Protein AF-A0A822ARB7-F1 (afdb_monomer_lite)

Sequence (135 aa):
MFLCGYKWTMFMAQTTFLVFIAANIYPKAWLMYPASALCGISRAAFGTAQSAYVAALGNSNESDDDTKYAVNKYFAIFFSALQSSQIWGNLISYIILQNDPNNSIPKNVTLCGANYLDSEQGPSARITKQISYKT

Secondary structure (DSSP, 8-state):
--TT-HHHHHHHHHHHHHHHHHHHHS--HHHHHHHHHHHHHHHHHHHHHHHHHHHHHHHHHS-TTTHHHHHHHHHHHHHHHHHHHHHHHHHHHHHHHTT-TT----S-----GGGGGG-TTSHHHHHHHHHHTT-

Radius of gyration: 22.89 Å; chains: 1; bounding box: 43×42×63 Å

Foldseek 3Di:
DPVPDLVVLLVVLVVLVVVLVVCVVPDDPVSNVVSVVSPVVSVVSNVVSVLVVLLVVLVVPDDPPCSVVSSVVSVVVVVVVVVVVVVVVVVVVCVVVVPDPPPPPPPPCVDDDPCQVVDCPDPVNVVVVVVVVVD

pLDDT: mean 72.4, std 12.05, range [44.75, 90.88]

Structure (mmCIF, N/CA/C/O backbone):
data_AF-A0A822ARB7-F1
#
_entry.id   AF-A0A822ARB7-F1
#
loop_
_atom_site.group_PDB
_atom_site.id
_atom_site.type_symbol
_atom_site.label_atom_id
_atom_site.label_alt_id
_atom_site.label_comp_id
_atom_site.label_asym_id
_atom_site.label_entity_id
_atom_site.label_seq_id
_atom_site.pdbx_PDB_ins_code
_atom_site.Cartn_x
_atom_site.Cartn_y
_atom_site.Cartn_z
_atom_site.occupancy
_atom_site.B_iso_or_equiv
_atom_site.auth_seq_id
_atom_site.auth_comp_id
_atom_site.auth_asym_id
_atom_site.auth_atom_id
_atom_site.pdbx_PDB_model_num
ATOM 1 N N . MET A 1 1 ? 2.104 -14.056 -15.528 1.00 44.88 1 MET A N 1
ATOM 2 C CA . MET A 1 1 ? 1.362 -14.047 -16.806 1.00 44.88 1 MET A CA 1
ATOM 3 C C . MET A 1 1 ? 0.104 -13.201 -16.623 1.00 44.88 1 MET A C 1
ATOM 5 O O . MET A 1 1 ? -0.883 -13.682 -16.088 1.00 44.88 1 MET A O 1
ATOM 9 N N . PHE A 1 2 ? 0.173 -11.911 -16.962 1.00 46.50 2 PHE A N 1
ATOM 10 C CA . PHE A 1 2 ? -0.952 -10.969 -16.899 1.00 46.50 2 PHE A CA 1
ATOM 11 C C . PHE A 1 2 ? -1.727 -11.032 -18.225 1.00 46.50 2 PHE A C 1
ATOM 13 O O . PHE A 1 2 ? -1.529 -10.203 -19.107 1.00 46.50 2 PHE A O 1
ATOM 20 N N . LEU A 1 3 ? -2.553 -12.066 -18.403 1.00 52.56 3 LEU A N 1
ATOM 21 C CA . LEU A 1 3 ? -3.184 -12.419 -19.687 1.00 52.56 3 LEU A CA 1
ATOM 22 C C . LEU A 1 3 ? -4.152 -11.367 -20.276 1.00 52.56 3 LEU A C 1
ATOM 24 O O . LEU A 1 3 ? -4.528 -11.500 -21.433 1.00 52.56 3 LEU A O 1
ATOM 28 N N . CYS A 1 4 ? -4.544 -10.323 -19.535 1.00 54.44 4 CYS A N 1
ATOM 29 C CA . CYS A 1 4 ? -5.551 -9.341 -19.980 1.00 54.44 4 CYS A CA 1
ATOM 30 C C . CYS A 1 4 ? -5.009 -7.908 -20.189 1.00 54.44 4 CYS A C 1
ATOM 32 O O . CYS A 1 4 ? -5.767 -6.969 -20.417 1.00 54.44 4 CYS A O 1
ATOM 34 N N . GLY A 1 5 ? -3.689 -7.710 -20.125 1.00 67.62 5 GLY A N 1
ATOM 35 C CA . GLY A 1 5 ? -3.074 -6.384 -20.224 1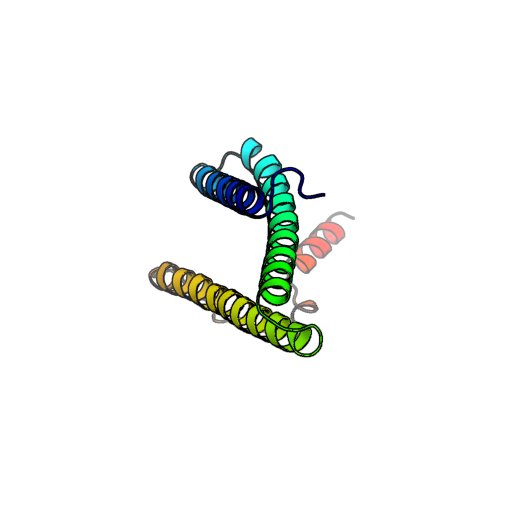.00 67.62 5 GLY A CA 1
ATOM 36 C C . GLY A 1 5 ? -2.973 -5.663 -18.874 1.00 67.62 5 GLY A C 1
ATOM 37 O O . GLY A 1 5 ? -3.788 -5.839 -17.960 1.00 67.62 5 GLY A O 1
ATOM 38 N N . TYR A 1 6 ? -1.927 -4.845 -18.736 1.00 67.19 6 TYR A N 1
ATOM 39 C CA . TYR A 1 6 ? -1.570 -4.176 -17.479 1.00 67.19 6 TYR A CA 1
ATOM 40 C C . TYR A 1 6 ? -2.679 -3.229 -16.980 1.00 67.19 6 TYR A C 1
ATOM 42 O O . TYR A 1 6 ? -2.930 -3.151 -15.778 1.00 67.19 6 TYR A O 1
ATOM 50 N N . LYS A 1 7 ? -3.410 -2.582 -17.904 1.00 69.94 7 LYS A N 1
ATOM 51 C CA . LYS A 1 7 ? -4.522 -1.662 -17.597 1.00 69.94 7 LYS A CA 1
ATOM 52 C C . LYS A 1 7 ? -5.692 -2.375 -16.917 1.00 69.94 7 LYS A C 1
ATOM 54 O O . LYS A 1 7 ? -6.200 -1.900 -15.907 1.00 69.94 7 LYS A O 1
ATOM 59 N N . TRP A 1 8 ? -6.092 -3.531 -17.445 1.00 72.00 8 TRP A N 1
ATOM 60 C CA . TRP A 1 8 ? -7.224 -4.303 -16.924 1.00 72.00 8 TRP A CA 1
ATOM 61 C C . TRP A 1 8 ? -6.908 -4.981 -15.594 1.00 72.00 8 TRP A C 1
ATOM 63 O O . TRP A 1 8 ? -7.763 -5.042 -14.714 1.00 72.00 8 TRP A O 1
ATOM 73 N N . THR A 1 9 ? -5.665 -5.429 -15.413 1.00 74.00 9 THR A N 1
ATOM 74 C CA . THR A 1 9 ? -5.225 -6.047 -14.154 1.00 74.00 9 THR A CA 1
ATOM 75 C C . THR A 1 9 ? -5.277 -5.050 -12.997 1.00 74.00 9 THR A C 1
ATOM 77 O O . THR A 1 9 ? -5.781 -5.385 -11.927 1.00 74.00 9 THR A O 1
ATOM 80 N N . MET A 1 10 ? -4.803 -3.815 -13.205 1.00 74.62 10 MET A N 1
ATOM 81 C CA . MET A 1 10 ? -4.879 -2.778 -12.172 1.00 74.62 10 MET A CA 1
ATOM 82 C C . MET A 1 10 ? -6.317 -2.436 -11.799 1.00 74.62 10 MET A C 1
ATOM 84 O O . MET A 1 10 ? -6.620 -2.288 -10.617 1.00 74.62 10 MET A O 1
ATOM 88 N N . PHE A 1 11 ? -7.205 -2.366 -12.792 1.00 80.75 11 PHE A N 1
ATOM 89 C CA . PHE A 1 11 ? -8.613 -2.078 -12.552 1.00 80.75 11 PHE A CA 1
ATOM 90 C C . PHE A 1 11 ? -9.271 -3.181 -11.713 1.00 80.75 11 PHE A C 1
ATOM 92 O O . PHE A 1 11 ? -9.847 -2.892 -10.671 1.00 80.75 11 PHE A O 1
ATOM 99 N N . MET A 1 12 ? -9.089 -4.451 -12.092 1.00 79.19 12 MET A N 1
ATOM 100 C CA . MET A 1 12 ? -9.645 -5.599 -11.362 1.00 79.19 12 MET A CA 1
ATOM 101 C C . MET A 1 12 ? -9.096 -5.728 -9.934 1.00 79.19 12 MET A C 1
ATOM 103 O O . MET A 1 12 ? -9.852 -6.023 -9.003 1.00 79.19 12 MET A O 1
ATOM 107 N N . ALA A 1 13 ? -7.797 -5.474 -9.739 1.00 80.62 13 ALA A N 1
ATOM 108 C CA . ALA A 1 13 ? -7.184 -5.473 -8.412 1.00 80.62 13 ALA A CA 1
ATOM 109 C C . ALA A 1 13 ? -7.793 -4.380 -7.518 1.00 80.62 13 ALA A C 1
ATOM 111 O O . ALA A 1 13 ? -8.156 -4.648 -6.372 1.00 80.62 13 ALA A O 1
ATOM 112 N N . GLN A 1 14 ? -7.985 -3.174 -8.061 1.00 81.94 14 GLN A N 1
ATOM 113 C CA . GLN A 1 14 ? -8.563 -2.060 -7.314 1.00 81.94 14 GLN A CA 1
ATOM 114 C C . GLN A 1 14 ? -10.060 -2.251 -7.038 1.00 81.94 14 GLN A C 1
ATOM 116 O O . GLN A 1 14 ? -10.528 -1.934 -5.946 1.00 81.94 14 GLN A O 1
ATOM 121 N N . THR A 1 15 ? -10.817 -2.832 -7.973 1.00 84.31 15 THR A N 1
ATOM 122 C CA . THR A 1 15 ? -12.227 -3.180 -7.749 1.00 84.31 15 THR A CA 1
ATOM 123 C C . THR A 1 15 ? -12.372 -4.220 -6.640 1.00 84.31 15 THR A C 1
ATOM 125 O O . THR A 1 15 ? -13.214 -4.056 -5.761 1.00 84.31 15 THR A O 1
ATOM 128 N N . THR 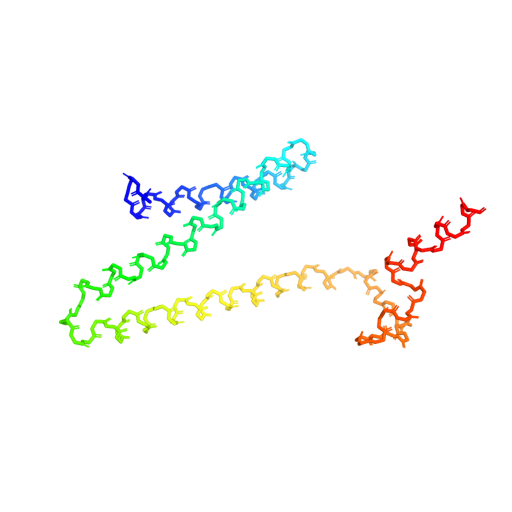A 1 16 ? -11.518 -5.247 -6.612 1.00 82.38 16 THR A N 1
ATOM 129 C CA . THR A 1 16 ? -11.530 -6.260 -5.540 1.00 82.38 16 THR A CA 1
ATOM 130 C C . THR A 1 16 ? -11.224 -5.633 -4.176 1.00 82.38 16 THR A C 1
ATOM 132 O O . THR A 1 16 ? -11.847 -5.983 -3.173 1.00 82.38 16 THR A O 1
ATOM 135 N N . PHE A 1 17 ? -10.329 -4.641 -4.140 1.00 81.38 17 PHE A N 1
ATOM 136 C CA . PHE A 1 17 ? -10.035 -3.877 -2.929 1.00 81.38 17 PHE A CA 1
ATOM 137 C C . PHE A 1 17 ? -11.231 -3.029 -2.454 1.00 81.38 17 PHE A C 1
ATOM 139 O O . PHE A 1 17 ? -11.530 -2.996 -1.262 1.00 81.38 17 PHE A O 1
ATOM 146 N N . LEU A 1 18 ? -11.977 -2.404 -3.370 1.00 83.62 18 LEU A N 1
ATOM 147 C CA . LEU A 1 18 ? -13.208 -1.674 -3.033 1.00 83.62 18 LEU A CA 1
ATOM 148 C C . LEU A 1 18 ? -14.308 -2.600 -2.500 1.00 83.62 18 LEU A C 1
ATOM 150 O O . LEU A 1 18 ? -14.978 -2.261 -1.525 1.00 83.62 18 LEU A O 1
ATOM 154 N N . VAL A 1 19 ? -14.462 -3.787 -3.092 1.00 83.00 19 VAL A N 1
ATOM 155 C CA . VAL A 1 19 ? -15.405 -4.811 -2.612 1.00 83.00 19 VAL A CA 1
ATOM 156 C C . VAL A 1 19 ? -15.027 -5.280 -1.204 1.00 83.00 19 VAL A C 1
ATOM 158 O O . VAL A 1 19 ? -15.907 -5.450 -0.362 1.00 83.00 19 VAL A O 1
ATOM 161 N N . PHE A 1 20 ? -13.729 -5.415 -0.909 1.00 79.69 20 PHE A N 1
ATOM 162 C CA . PHE A 1 20 ? -13.250 -5.706 0.443 1.00 79.69 20 PHE A CA 1
ATOM 163 C C . PHE A 1 20 ? -13.647 -4.606 1.437 1.00 79.69 20 PHE A C 1
ATOM 165 O O . PHE A 1 20 ? -14.177 -4.911 2.504 1.00 79.69 20 PHE A O 1
ATOM 172 N N . ILE A 1 21 ? -13.451 -3.329 1.097 1.00 82.75 21 ILE A N 1
ATOM 173 C CA . ILE A 1 21 ? -13.842 -2.209 1.969 1.00 82.75 21 ILE A CA 1
ATOM 174 C C . ILE A 1 21 ? -15.358 -2.209 2.210 1.00 82.75 21 ILE A C 1
ATOM 176 O O . ILE A 1 21 ? -15.791 -2.096 3.355 1.00 82.75 21 ILE A O 1
ATOM 180 N N . ALA A 1 22 ? -16.166 -2.415 1.167 1.00 81.81 22 ALA A N 1
ATOM 181 C CA . ALA A 1 22 ? -17.622 -2.497 1.289 1.00 81.81 22 ALA A CA 1
ATOM 182 C C . ALA A 1 22 ? -18.074 -3.665 2.185 1.00 81.81 22 ALA A C 1
ATOM 184 O O . ALA A 1 22 ? -18.985 -3.510 2.998 1.00 81.81 22 ALA A O 1
ATOM 185 N N . ALA A 1 23 ? -17.400 -4.816 2.101 1.00 77.94 23 ALA A N 1
ATOM 186 C CA . ALA A 1 23 ? -17.660 -5.962 2.969 1.00 77.94 23 ALA A CA 1
ATOM 187 C C . ALA A 1 23 ? -17.333 -5.680 4.448 1.00 77.94 23 ALA A C 1
ATOM 189 O O . ALA A 1 23 ? -17.990 -6.227 5.330 1.00 77.94 23 ALA A O 1
ATOM 190 N N . ASN A 1 24 ? -16.365 -4.802 4.738 1.00 75.00 24 ASN A N 1
ATOM 191 C CA . ASN A 1 24 ? -16.017 -4.421 6.113 1.00 75.00 24 ASN A CA 1
ATOM 192 C C . ASN A 1 24 ? -17.057 -3.499 6.776 1.00 75.00 24 ASN A C 1
ATOM 194 O O . ASN A 1 24 ? -17.108 -3.439 8.001 1.00 75.00 24 ASN A O 1
ATOM 198 N N . ILE A 1 25 ? -17.924 -2.833 6.004 1.00 75.88 25 ILE A N 1
ATOM 199 C CA . ILE A 1 25 ? -19.033 -2.022 6.543 1.00 75.88 25 ILE A CA 1
ATOM 200 C C . ILE A 1 25 ? -20.133 -2.925 7.149 1.00 75.88 25 ILE A C 1
ATOM 202 O O . ILE A 1 25 ? -20.851 -2.503 8.054 1.00 75.88 25 ILE A O 1
ATOM 206 N N . TYR A 1 26 ? -20.217 -4.195 6.724 1.00 71.75 26 TYR A N 1
ATOM 207 C CA . TYR A 1 26 ? -21.135 -5.206 7.262 1.00 71.75 26 TYR A CA 1
ATOM 208 C C . TYR A 1 26 ? -20.362 -6.436 7.772 1.00 71.75 26 TYR A C 1
ATOM 210 O O . TYR A 1 26 ? -20.252 -7.439 7.060 1.00 71.75 26 TYR A O 1
ATOM 218 N N . PRO A 1 27 ? -19.830 -6.402 9.009 1.00 61.88 27 PRO A N 1
ATOM 219 C CA . PRO A 1 27 ? -18.949 -7.445 9.521 1.00 61.88 27 PRO A CA 1
ATOM 220 C C . PRO A 1 27 ? -19.731 -8.732 9.824 1.00 61.88 27 PRO A C 1
ATOM 222 O O . PRO A 1 27 ? -20.200 -8.965 10.936 1.00 61.88 27 PRO A O 1
ATOM 225 N N . LYS A 1 28 ? -19.872 -9.605 8.821 1.00 72.00 28 LYS A N 1
ATOM 226 C CA . LYS A 1 28 ? -20.283 -11.002 9.012 1.00 72.00 28 LYS A CA 1
ATOM 227 C C . LYS A 1 28 ? -19.053 -11.900 8.960 1.00 72.00 28 LYS A C 1
ATOM 229 O O . LYS A 1 28 ? -18.334 -11.908 7.964 1.00 72.00 28 LYS A O 1
ATOM 234 N N . ALA A 1 29 ? -18.846 -12.693 10.015 1.00 70.69 29 ALA A N 1
ATOM 235 C CA . ALA A 1 29 ? -17.661 -13.542 10.190 1.00 70.69 29 ALA A CA 1
ATOM 236 C C . ALA A 1 29 ? -17.369 -14.436 8.972 1.00 70.69 29 ALA A C 1
ATOM 238 O O . ALA A 1 29 ? -16.222 -14.572 8.560 1.00 70.69 29 ALA A O 1
ATOM 239 N N . TRP A 1 30 ? -18.415 -14.975 8.340 1.00 72.56 30 TRP A N 1
ATOM 240 C CA . TRP A 1 30 ? -18.280 -15.840 7.165 1.00 72.56 30 TRP A CA 1
ATOM 241 C C . TRP A 1 30 ? -17.757 -15.110 5.916 1.00 72.56 30 TRP A C 1
ATOM 243 O O . TRP A 1 30 ? -17.138 -15.724 5.057 1.00 72.56 30 TRP A O 1
ATOM 253 N N . LEU A 1 31 ? -17.964 -13.793 5.821 1.00 76.75 31 LEU A N 1
ATOM 254 C CA . LEU A 1 31 ? -17.512 -12.975 4.696 1.00 76.75 31 LEU A CA 1
ATOM 255 C C . LEU A 1 31 ? -16.066 -12.485 4.885 1.00 76.75 31 LEU A C 1
ATOM 257 O O . LEU A 1 31 ? -15.352 -12.297 3.905 1.00 76.75 31 LEU A O 1
ATOM 261 N N . MET A 1 32 ? -15.599 -12.333 6.131 1.00 76.00 32 MET A N 1
ATOM 262 C CA . MET A 1 32 ? -14.259 -11.801 6.416 1.00 76.00 32 MET A CA 1
ATOM 263 C C . MET A 1 32 ? -13.122 -12.762 6.051 1.00 76.00 32 MET A C 1
ATOM 265 O O . MET A 1 32 ? -12.079 -12.307 5.580 1.00 76.00 32 MET A O 1
ATOM 269 N N . TYR A 1 33 ? -13.312 -14.075 6.219 1.00 82.25 33 TYR A N 1
ATOM 270 C CA . TYR A 1 33 ? -12.316 -15.083 5.828 1.00 82.25 33 TYR A CA 1
ATOM 271 C C . TYR A 1 33 ? -11.987 -15.047 4.324 1.00 82.25 33 TYR A C 1
ATOM 273 O O . TYR A 1 33 ? -10.822 -14.821 3.978 1.00 82.25 33 TYR A O 1
ATOM 281 N N . PRO A 1 34 ? -12.966 -15.210 3.409 1.00 81.50 34 PRO A N 1
ATOM 282 C CA . PRO A 1 34 ? -12.687 -15.177 1.976 1.00 81.50 34 PRO A CA 1
ATOM 283 C C . PRO A 1 34 ? -12.265 -13.782 1.501 1.00 81.50 34 PRO A C 1
ATOM 285 O O . PRO A 1 34 ? -11.382 -13.667 0.652 1.00 81.50 34 PRO A O 1
ATOM 288 N N . ALA A 1 35 ? -12.830 -12.717 2.078 1.00 81.88 35 ALA A N 1
ATOM 289 C CA . ALA A 1 35 ? -12.464 -11.348 1.733 1.00 81.88 35 ALA A CA 1
ATOM 290 C C . ALA A 1 35 ? -10.987 -11.050 2.061 1.00 81.88 35 ALA A C 1
ATOM 292 O O . ALA A 1 35 ? -10.283 -10.446 1.253 1.00 81.88 35 ALA A O 1
ATOM 293 N N . SER A 1 36 ? -10.484 -11.532 3.201 1.00 82.50 36 SER A N 1
ATOM 294 C CA . SER A 1 36 ? -9.078 -11.356 3.592 1.00 82.50 36 SER A CA 1
ATOM 295 C C . SER A 1 36 ? -8.122 -12.130 2.680 1.00 82.50 36 SER A C 1
ATOM 297 O O . SER A 1 36 ? -7.089 -11.593 2.278 1.00 82.50 36 SER A O 1
ATOM 299 N N . ALA A 1 37 ? -8.482 -13.358 2.291 1.00 86.94 37 ALA A N 1
ATOM 300 C CA . ALA A 1 37 ? -7.698 -14.147 1.338 1.00 86.94 37 ALA A CA 1
ATOM 301 C C . ALA A 1 37 ? -7.613 -13.459 -0.039 1.00 86.94 37 ALA A C 1
ATOM 303 O O . ALA A 1 37 ? -6.525 -13.318 -0.602 1.00 86.94 37 ALA A O 1
ATOM 304 N N . LEU A 1 38 ? -8.742 -12.948 -0.545 1.00 84.75 38 LEU A N 1
ATOM 305 C CA . LEU A 1 38 ? -8.793 -12.175 -1.792 1.00 84.75 38 LEU A CA 1
ATOM 306 C C . LEU A 1 38 ? -7.991 -10.870 -1.707 1.00 84.75 38 LEU A C 1
ATOM 308 O O . LEU A 1 38 ? -7.312 -10.500 -2.667 1.00 84.75 38 LEU A O 1
ATOM 312 N N . CYS A 1 39 ? -8.017 -10.188 -0.560 1.00 85.25 39 CYS A N 1
ATOM 313 C CA . CYS A 1 39 ? -7.223 -8.982 -0.328 1.00 85.25 39 CYS A CA 1
ATOM 314 C C . CYS A 1 39 ? -5.711 -9.278 -0.378 1.00 85.25 39 CYS A C 1
ATOM 316 O O . CYS A 1 39 ? -4.952 -8.529 -0.998 1.00 85.25 39 CYS A O 1
ATOM 318 N N . GLY A 1 40 ? -5.273 -10.411 0.184 1.00 85.75 40 GLY A N 1
ATOM 319 C CA . GLY A 1 40 ? -3.883 -10.870 0.098 1.00 85.75 40 GLY A CA 1
ATOM 320 C C . GLY A 1 40 ? -3.421 -11.100 -1.345 1.00 85.75 40 GLY A C 1
ATOM 321 O O . GLY A 1 40 ? -2.372 -10.593 -1.749 1.00 85.75 40 GLY A O 1
ATOM 322 N N . ILE A 1 41 ? -4.242 -11.785 -2.147 1.00 85.44 41 ILE A N 1
ATOM 323 C CA . ILE A 1 41 ? -3.975 -12.014 -3.578 1.00 85.44 41 ILE A CA 1
ATOM 324 C C . ILE A 1 41 ? -3.933 -10.683 -4.340 1.00 85.44 41 ILE A C 1
ATOM 326 O O . ILE A 1 41 ? -3.034 -10.458 -5.151 1.00 85.44 41 ILE A O 1
ATOM 330 N N . SER A 1 42 ? -4.860 -9.772 -4.039 1.00 83.12 42 SER A N 1
ATOM 331 C CA . SER A 1 42 ? -4.930 -8.448 -4.668 1.00 83.12 42 SER A CA 1
ATOM 332 C C . SER A 1 42 ? -3.680 -7.618 -4.378 1.00 83.12 42 SER A C 1
ATOM 334 O O . SER A 1 42 ? -3.124 -7.020 -5.295 1.00 83.12 42 SER A O 1
ATOM 336 N N . ARG A 1 43 ? -3.175 -7.628 -3.135 1.00 82.00 43 ARG A N 1
ATOM 337 C CA . ARG A 1 43 ? -1.919 -6.951 -2.769 1.00 82.00 43 ARG A CA 1
ATOM 338 C C . ARG A 1 43 ? -0.713 -7.503 -3.526 1.00 82.00 43 ARG A C 1
ATOM 340 O O . ARG A 1 43 ? 0.115 -6.719 -3.987 1.00 82.00 43 ARG A O 1
ATOM 347 N N . ALA A 1 44 ? -0.617 -8.825 -3.663 1.00 83.75 44 ALA A N 1
ATOM 348 C CA . ALA A 1 44 ? 0.462 -9.459 -4.418 1.00 83.75 44 ALA A CA 1
ATOM 349 C C . ALA A 1 44 ? 0.398 -9.079 -5.907 1.00 83.75 44 ALA A C 1
ATOM 351 O O . ALA A 1 44 ? 1.394 -8.649 -6.488 1.00 83.75 44 ALA A O 1
ATOM 352 N N . ALA A 1 45 ? -0.793 -9.158 -6.507 1.00 81.38 45 ALA A N 1
ATOM 353 C CA . ALA A 1 45 ? -1.006 -8.804 -7.906 1.00 81.38 45 ALA A CA 1
ATOM 354 C C . ALA A 1 45 ? -0.761 -7.311 -8.182 1.00 81.38 45 ALA A C 1
ATOM 356 O O . ALA A 1 45 ? -0.156 -6.970 -9.199 1.00 81.38 45 ALA A O 1
ATOM 357 N N . PHE A 1 46 ? -1.184 -6.426 -7.274 1.00 80.50 46 PHE A N 1
ATOM 358 C CA . PHE A 1 46 ? -1.010 -4.979 -7.398 1.00 80.50 46 PHE A CA 1
ATOM 359 C C . PHE A 1 46 ? 0.471 -4.588 -7.403 1.00 80.50 46 PHE A C 1
ATOM 361 O O . PHE A 1 46 ? 0.910 -3.862 -8.296 1.00 80.50 46 PHE A O 1
ATOM 368 N N . GLY A 1 47 ? 1.258 -5.136 -6.467 1.00 77.75 47 GLY A N 1
ATOM 369 C CA . GLY A 1 47 ? 2.690 -4.849 -6.364 1.00 77.75 47 GLY A CA 1
ATOM 370 C C . GLY A 1 47 ? 3.471 -5.233 -7.624 1.00 77.75 47 GLY A C 1
ATOM 371 O O . GLY A 1 47 ? 4.298 -4.454 -8.097 1.00 77.75 47 GLY A O 1
ATOM 372 N N . THR A 1 48 ? 3.180 -6.397 -8.213 1.00 82.12 48 THR A N 1
ATOM 373 C CA . THR A 1 48 ? 3.859 -6.856 -9.436 1.00 82.12 48 THR A CA 1
ATOM 374 C C . THR A 1 48 ? 3.346 -6.160 -10.701 1.00 82.12 48 THR A C 1
ATOM 376 O O . THR A 1 48 ? 4.134 -5.863 -11.596 1.00 82.12 48 THR A O 1
ATOM 379 N N . ALA A 1 49 ? 2.046 -5.865 -10.801 1.00 80.31 49 ALA A N 1
ATOM 380 C CA . ALA A 1 49 ? 1.492 -5.154 -11.957 1.00 80.31 49 ALA A CA 1
ATOM 381 C C . ALA A 1 49 ? 2.032 -3.718 -12.059 1.00 80.31 49 ALA A C 1
ATOM 383 O O . ALA A 1 49 ? 2.312 -3.227 -13.150 1.00 80.31 49 ALA A O 1
ATOM 384 N N . GLN A 1 50 ? 2.204 -3.052 -10.919 1.00 79.75 50 GLN A N 1
ATOM 385 C CA . GLN A 1 50 ? 2.694 -1.682 -10.838 1.00 79.75 50 GLN A CA 1
ATOM 386 C C . GLN A 1 50 ? 4.173 -1.556 -11.197 1.00 79.75 50 GLN A C 1
ATOM 388 O O . GLN A 1 50 ? 4.533 -0.677 -11.977 1.00 79.75 50 GLN A O 1
ATOM 393 N N . SER A 1 51 ? 5.027 -2.437 -10.673 1.00 76.31 51 SER A N 1
ATOM 394 C CA . SER A 1 51 ? 6.448 -2.441 -11.033 1.00 76.31 51 SER A CA 1
ATOM 395 C C . SER A 1 51 ? 6.653 -2.782 -12.510 1.00 76.31 51 SER A C 1
ATOM 397 O O . SER A 1 51 ? 7.445 -2.123 -13.181 1.00 76.31 51 SER A O 1
ATOM 399 N N . ALA A 1 52 ? 5.880 -3.731 -13.049 1.00 81.62 52 ALA A N 1
ATOM 400 C CA . ALA A 1 52 ? 5.893 -4.056 -14.473 1.00 81.62 52 ALA A CA 1
ATOM 401 C C . ALA A 1 52 ? 5.403 -2.890 -15.351 1.00 81.62 52 ALA A C 1
ATOM 403 O O . ALA A 1 52 ? 5.972 -2.645 -16.412 1.00 81.62 52 ALA A O 1
ATOM 404 N N . T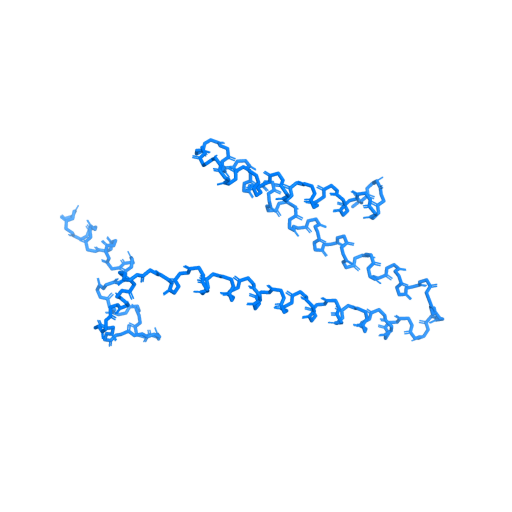YR A 1 53 ? 4.381 -2.145 -14.916 1.00 78.12 53 TYR A N 1
ATOM 405 C CA . TYR A 1 53 ? 3.882 -0.982 -15.652 1.00 78.12 53 TYR A CA 1
ATOM 406 C C . TYR A 1 53 ? 4.900 0.163 -15.700 1.00 78.12 53 TYR A C 1
ATOM 408 O O . TYR A 1 53 ? 5.158 0.706 -16.771 1.00 78.12 53 TYR A O 1
ATOM 416 N N . VAL A 1 54 ? 5.519 0.500 -14.565 1.00 76.31 54 VAL A N 1
ATOM 417 C CA . VAL A 1 54 ? 6.565 1.536 -14.509 1.00 76.31 54 VAL A CA 1
ATOM 418 C C . VAL A 1 54 ? 7.777 1.135 -15.356 1.00 76.31 54 VAL A C 1
ATOM 420 O O . VAL A 1 54 ? 8.316 1.966 -16.083 1.00 76.31 54 VAL A O 1
ATOM 423 N N . ALA A 1 55 ? 8.165 -0.144 -15.329 1.00 77.88 55 ALA A N 1
ATOM 424 C CA . ALA A 1 55 ? 9.221 -0.661 -16.193 1.00 77.88 55 ALA A CA 1
ATOM 425 C C . ALA A 1 55 ? 8.854 -0.557 -17.684 1.00 77.88 55 ALA A C 1
ATOM 427 O O . ALA A 1 55 ? 9.678 -0.125 -18.485 1.00 77.88 55 ALA A O 1
ATOM 428 N N . ALA A 1 56 ? 7.621 -0.903 -18.067 1.00 78.12 56 ALA A N 1
ATOM 429 C CA . ALA A 1 56 ? 7.152 -0.780 -19.448 1.00 78.12 56 ALA A CA 1
ATOM 430 C C . ALA A 1 56 ? 7.137 0.679 -19.939 1.00 78.12 56 ALA A C 1
ATOM 432 O O . ALA A 1 56 ? 7.529 0.940 -21.072 1.00 78.12 56 ALA A O 1
ATOM 433 N N . LEU A 1 57 ? 6.739 1.627 -19.083 1.00 73.12 57 LEU A N 1
ATOM 434 C CA . LEU A 1 57 ? 6.777 3.056 -19.397 1.00 73.12 57 LEU A CA 1
ATOM 435 C C . LEU A 1 57 ? 8.204 3.579 -19.563 1.00 73.12 57 LEU A C 1
ATOM 437 O O . LEU A 1 57 ? 8.458 4.353 -20.476 1.00 73.12 57 LEU A O 1
ATOM 441 N N . GLY A 1 58 ? 9.150 3.186 -18.712 1.00 68.94 58 GLY A N 1
ATOM 442 C CA . GLY A 1 58 ? 10.518 3.683 -18.867 1.00 68.94 58 GLY A CA 1
ATOM 443 C C . GLY A 1 58 ? 11.213 3.145 -20.122 1.00 68.94 58 GLY A C 1
ATOM 444 O O . GLY A 1 58 ? 11.948 3.891 -20.752 1.00 68.94 58 GLY A O 1
ATOM 445 N N . ASN A 1 59 ? 10.901 1.917 -20.560 1.00 67.75 59 ASN A N 1
ATOM 446 C CA . ASN A 1 59 ? 11.421 1.365 -21.822 1.00 67.75 59 ASN A CA 1
ATOM 447 C C . ASN A 1 59 ? 10.843 2.032 -23.083 1.00 67.75 59 ASN A C 1
ATOM 449 O O . ASN A 1 59 ? 11.452 1.950 -24.142 1.00 67.75 59 ASN A O 1
ATOM 453 N N . SER A 1 60 ? 9.663 2.662 -23.014 1.00 66.81 60 SER A N 1
ATOM 454 C CA . SER A 1 60 ? 9.053 3.296 -24.193 1.00 66.81 60 SER A CA 1
ATOM 455 C C . SER A 1 60 ? 9.502 4.740 -24.429 1.00 66.81 60 SER A C 1
ATOM 457 O O . SER A 1 60 ? 9.159 5.302 -25.464 1.00 66.81 60 SER A O 1
ATOM 459 N N . ASN A 1 61 ? 10.174 5.367 -23.458 1.00 60.97 61 ASN A N 1
ATOM 460 C CA . ASN A 1 61 ? 10.440 6.808 -23.460 1.00 60.97 61 ASN A CA 1
ATOM 461 C C . ASN A 1 61 ? 11.914 7.185 -23.703 1.00 60.97 61 ASN A C 1
ATOM 463 O O . ASN A 1 61 ? 12.173 8.365 -23.917 1.00 60.97 61 ASN A O 1
ATOM 467 N N . GLU A 1 62 ? 12.866 6.242 -23.722 1.00 55.09 62 GLU A N 1
ATOM 468 C CA . GLU A 1 62 ? 14.294 6.583 -23.832 1.00 55.09 62 GLU A CA 1
ATOM 469 C C . GLU A 1 62 ? 15.132 5.556 -24.607 1.00 55.09 62 GLU A C 1
ATOM 471 O O . GLU A 1 62 ? 14.765 4.391 -24.743 1.00 55.09 62 GLU A O 1
ATOM 476 N N . SER A 1 63 ? 16.267 6.019 -25.140 1.00 55.12 63 SER A N 1
ATOM 477 C CA . SER A 1 63 ? 17.301 5.189 -25.764 1.00 55.12 63 SER A CA 1
ATOM 478 C C . SER A 1 63 ? 17.949 4.258 -24.725 1.00 55.12 63 SER A C 1
ATOM 480 O O . SER A 1 63 ? 17.990 4.565 -23.531 1.00 55.12 63 SER A O 1
ATOM 482 N N . ASP A 1 64 ? 18.465 3.118 -25.185 1.00 57.81 64 ASP A N 1
ATOM 483 C CA . ASP A 1 64 ? 18.859 1.934 -24.391 1.00 57.81 64 ASP A CA 1
ATOM 484 C C . ASP A 1 64 ? 19.805 2.216 -23.191 1.00 57.81 64 ASP A C 1
ATOM 486 O O . ASP A 1 64 ? 19.786 1.484 -22.201 1.00 57.81 64 ASP A O 1
ATOM 490 N N . ASP A 1 65 ? 20.578 3.310 -23.229 1.00 58.69 65 ASP A N 1
ATOM 491 C CA . ASP A 1 65 ? 21.592 3.653 -22.215 1.00 58.69 65 ASP A CA 1
ATOM 492 C C . ASP A 1 65 ? 21.035 4.453 -21.006 1.00 58.69 65 ASP A C 1
ATOM 494 O O . ASP A 1 65 ? 21.446 4.230 -19.865 1.00 58.69 65 ASP A O 1
ATOM 498 N N . ASP A 1 66 ? 20.017 5.307 -21.202 1.00 62.66 66 ASP A N 1
ATOM 499 C CA . ASP A 1 66 ? 19.405 6.140 -20.137 1.00 62.66 66 ASP A CA 1
ATOM 500 C C . ASP A 1 66 ? 18.117 5.536 -19.541 1.00 62.66 66 ASP A C 1
ATOM 502 O O . ASP A 1 66 ? 17.653 5.910 -18.456 1.00 62.66 66 ASP A O 1
ATOM 506 N N . THR A 1 67 ? 17.571 4.515 -20.202 1.00 63.47 67 THR A N 1
ATOM 507 C CA . THR A 1 67 ? 16.311 3.847 -19.839 1.00 63.47 67 THR A CA 1
ATOM 508 C C . THR A 1 67 ? 16.282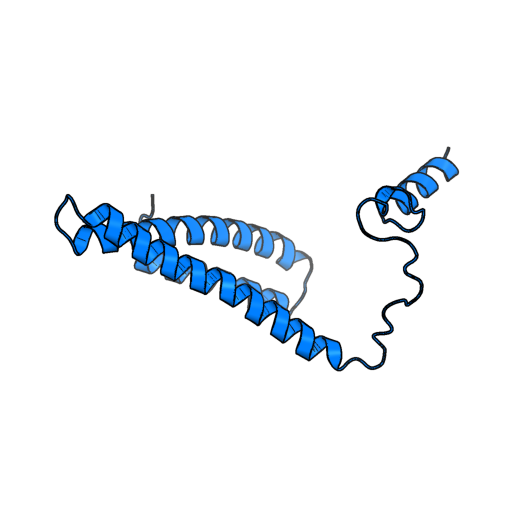 3.383 -18.376 1.00 63.47 67 THR A C 1
ATOM 510 O O . THR A 1 67 ? 15.279 3.527 -17.671 1.00 63.47 67 THR A O 1
ATOM 513 N N . LYS A 1 68 ? 17.401 2.863 -17.856 1.00 64.94 68 LYS A N 1
ATOM 514 C CA . LYS A 1 68 ? 17.484 2.348 -16.476 1.00 64.94 68 LYS A CA 1
ATOM 515 C C . LYS A 1 68 ? 17.415 3.469 -15.433 1.00 64.94 68 LYS A C 1
ATOM 517 O O . LYS A 1 68 ? 16.836 3.271 -14.362 1.00 64.94 68 LYS A O 1
ATOM 522 N N . TYR A 1 69 ? 17.963 4.643 -15.745 1.00 71.31 69 TYR A N 1
ATOM 523 C CA . TYR A 1 69 ? 17.897 5.821 -14.879 1.00 71.31 69 TYR A CA 1
ATOM 524 C C . TYR A 1 69 ? 16.492 6.426 -14.862 1.00 71.31 69 TYR A C 1
ATOM 526 O O . TYR A 1 69 ? 15.986 6.766 -13.786 1.00 71.31 69 TYR A O 1
ATOM 534 N N . ALA A 1 70 ? 15.835 6.491 -16.021 1.00 69.12 70 ALA A N 1
ATOM 535 C CA . ALA A 1 70 ? 14.460 6.959 -16.142 1.00 69.12 70 ALA A CA 1
ATOM 536 C C . ALA A 1 70 ? 13.479 6.061 -15.364 1.00 69.12 70 ALA A C 1
ATOM 538 O O . ALA A 1 70 ? 12.737 6.554 -14.510 1.00 69.12 70 ALA A O 1
ATOM 539 N N . VAL A 1 71 ? 13.537 4.733 -15.557 1.00 73.19 71 VAL A N 1
ATOM 540 C CA . VAL A 1 71 ? 12.695 3.759 -14.825 1.00 73.19 71 VAL A CA 1
ATOM 541 C C . VAL A 1 71 ? 12.850 3.919 -13.310 1.00 73.19 71 VAL A C 1
ATOM 543 O O . VAL A 1 71 ? 11.850 3.990 -12.592 1.00 73.19 71 VAL A O 1
ATOM 546 N N . ASN A 1 72 ? 14.088 4.015 -12.812 1.00 78.50 72 ASN A N 1
ATOM 547 C CA . ASN A 1 72 ? 14.344 4.161 -11.378 1.00 78.50 72 ASN A CA 1
ATOM 548 C C . ASN A 1 72 ? 13.805 5.480 -10.813 1.00 78.50 72 ASN A C 1
ATOM 550 O O . ASN A 1 72 ? 13.267 5.486 -9.705 1.00 78.50 72 ASN A O 1
ATOM 554 N N . LYS A 1 73 ? 13.896 6.587 -11.561 1.00 79.31 73 LYS A N 1
ATOM 555 C CA . LYS A 1 73 ? 13.296 7.870 -11.162 1.00 79.31 73 LYS A CA 1
ATOM 556 C C . LYS A 1 73 ? 11.781 7.760 -11.020 1.00 79.31 73 LYS A C 1
ATOM 558 O O . LYS A 1 73 ? 11.239 8.156 -9.987 1.00 79.31 73 LYS A O 1
ATOM 563 N N . TYR A 1 74 ? 11.101 7.189 -12.014 1.00 78.94 74 TYR A N 1
ATOM 564 C CA . TYR A 1 74 ? 9.649 7.000 -11.957 1.00 78.94 74 TYR A CA 1
ATOM 565 C C . TYR A 1 74 ? 9.238 6.069 -10.812 1.00 78.94 74 TYR A C 1
ATOM 567 O O . TYR A 1 74 ? 8.270 6.351 -10.105 1.00 78.94 74 TYR A O 1
ATOM 575 N N . PHE A 1 75 ? 10.005 5.005 -10.570 1.00 80.25 75 PHE A N 1
ATOM 576 C CA . PHE A 1 75 ? 9.755 4.078 -9.470 1.00 80.25 75 PHE A CA 1
ATOM 577 C C . PHE A 1 75 ? 9.943 4.735 -8.097 1.00 80.25 75 PHE A C 1
ATOM 579 O O . PHE A 1 75 ? 9.113 4.540 -7.209 1.00 80.25 75 PHE A O 1
ATOM 586 N N . ALA A 1 76 ? 10.983 5.555 -7.928 1.00 83.94 76 ALA A N 1
ATOM 587 C CA . ALA A 1 76 ? 11.261 6.268 -6.684 1.00 83.94 76 ALA A CA 1
ATOM 588 C C . ALA A 1 76 ? 10.191 7.322 -6.362 1.00 83.94 76 ALA A C 1
ATOM 590 O O . ALA A 1 76 ? 9.698 7.369 -5.234 1.00 83.94 76 ALA A O 1
ATOM 591 N N . ILE A 1 77 ? 9.780 8.126 -7.350 1.00 85.50 77 ILE A N 1
ATOM 592 C CA . ILE A 1 77 ? 8.697 9.111 -7.183 1.00 85.50 77 ILE A CA 1
ATOM 593 C C . ILE A 1 77 ? 7.403 8.391 -6.798 1.00 85.50 77 ILE A C 1
ATOM 595 O O . ILE A 1 77 ? 6.733 8.775 -5.838 1.00 85.50 77 ILE A O 1
ATOM 599 N N . PHE A 1 78 ? 7.088 7.295 -7.484 1.00 81.31 78 PHE A N 1
ATOM 600 C CA . PHE A 1 78 ? 5.914 6.494 -7.184 1.00 81.31 78 PHE A CA 1
ATOM 601 C C . PHE A 1 78 ? 5.949 5.917 -5.751 1.00 81.31 78 PHE A C 1
ATOM 603 O O . PHE A 1 78 ? 4.983 6.053 -4.999 1.00 81.31 78 PHE A O 1
ATOM 610 N N . PHE A 1 79 ? 7.073 5.330 -5.326 1.00 82.38 79 PHE A N 1
ATOM 611 C CA . PHE A 1 79 ? 7.219 4.789 -3.969 1.00 82.38 79 PHE A CA 1
ATOM 612 C C . PHE A 1 79 ? 7.168 5.874 -2.887 1.00 82.38 79 PHE A C 1
ATOM 614 O O . PHE A 1 79 ? 6.617 5.641 -1.810 1.00 82.38 79 PHE A O 1
ATOM 621 N N . SER A 1 80 ? 7.689 7.071 -3.174 1.00 85.94 80 SER A N 1
ATOM 622 C CA . SER A 1 80 ? 7.622 8.204 -2.247 1.00 85.94 80 SER A CA 1
ATOM 623 C C . SER A 1 80 ? 6.174 8.630 -1.968 1.00 85.94 80 SER A C 1
ATOM 625 O O . SER A 1 80 ? 5.810 8.879 -0.817 1.00 85.94 80 SER A O 1
ATOM 627 N N . ALA A 1 81 ? 5.313 8.607 -2.993 1.00 87.19 81 ALA A N 1
ATOM 628 C CA . ALA A 1 81 ? 3.884 8.877 -2.852 1.00 87.19 81 ALA A CA 1
ATOM 629 C C . ALA A 1 81 ? 3.137 7.745 -2.118 1.00 87.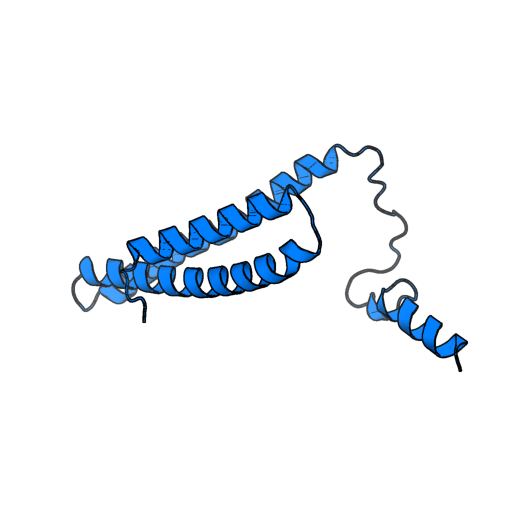19 81 ALA A C 1
ATOM 631 O O . ALA A 1 81 ? 2.201 7.994 -1.352 1.00 87.19 81 ALA A O 1
ATOM 632 N N . LEU A 1 82 ? 3.561 6.489 -2.291 1.00 82.38 82 LEU A N 1
ATOM 633 C CA . LEU A 1 82 ? 2.992 5.381 -1.521 1.00 82.38 82 LEU A CA 1
ATOM 634 C C . LEU A 1 82 ? 3.312 5.470 -0.027 1.00 82.38 82 LEU A C 1
ATOM 636 O O . LEU A 1 82 ? 2.426 5.224 0.792 1.00 82.38 82 LEU A O 1
ATOM 640 N N . GLN A 1 83 ? 4.537 5.845 0.357 1.00 86.94 83 GLN A N 1
ATOM 641 C CA . GLN A 1 83 ? 4.843 6.017 1.779 1.00 86.94 83 GLN A CA 1
ATOM 642 C C . GLN A 1 83 ? 4.120 7.208 2.396 1.00 86.94 83 GLN A C 1
ATOM 644 O O . GLN A 1 83 ? 3.658 7.100 3.532 1.00 86.94 83 GLN A O 1
ATOM 649 N N . SER A 1 84 ? 3.951 8.312 1.663 1.00 89.25 84 SER A N 1
ATOM 650 C CA . SER A 1 84 ? 3.192 9.453 2.182 1.00 89.25 84 SER A CA 1
ATOM 651 C C . SER A 1 84 ? 1.721 9.105 2.423 1.00 89.25 84 SER A C 1
ATOM 653 O O . SER A 1 84 ? 1.129 9.580 3.388 1.00 89.25 84 SER A O 1
ATOM 655 N N . SER A 1 85 ? 1.149 8.190 1.637 1.00 88.19 85 SER A N 1
ATOM 656 C CA . SER A 1 85 ? -0.215 7.686 1.844 1.00 88.19 85 SER A CA 1
ATOM 657 C C . SER A 1 85 ? -0.407 7.016 3.214 1.00 88.19 85 SER A C 1
ATOM 659 O O . SER A 1 85 ? -1.488 7.108 3.796 1.00 88.19 85 SER A O 1
ATOM 661 N N . GLN A 1 86 ? 0.639 6.400 3.781 1.00 87.19 86 GLN A N 1
ATOM 662 C CA . GLN A 1 86 ? 0.577 5.839 5.138 1.00 87.19 86 GLN A CA 1
ATOM 663 C C . GLN A 1 86 ? 0.461 6.935 6.206 1.00 87.19 86 GLN A C 1
ATOM 665 O O . GLN A 1 86 ? -0.250 6.764 7.195 1.00 87.19 86 GLN A O 1
ATOM 670 N N . ILE A 1 87 ? 1.111 8.081 5.983 1.00 90.88 87 ILE A N 1
ATOM 671 C CA . ILE A 1 87 ? 1.035 9.249 6.870 1.00 90.88 87 ILE A CA 1
ATOM 672 C C . ILE A 1 87 ? -0.407 9.754 6.918 1.00 90.88 87 ILE A C 1
ATOM 674 O O . ILE A 1 87 ? -0.958 9.942 8.000 1.00 90.88 87 ILE A O 1
ATOM 678 N N . TRP A 1 88 ? -1.044 9.897 5.753 1.00 89.94 88 TRP A N 1
ATOM 679 C CA . TRP A 1 88 ? -2.436 10.338 5.656 1.00 89.94 88 TRP A CA 1
ATOM 680 C C . TRP A 1 88 ? -3.412 9.359 6.323 1.00 89.94 88 TRP A C 1
ATOM 682 O O . TRP A 1 88 ? -4.310 9.795 7.040 1.00 89.94 88 TRP A O 1
ATOM 692 N N . GLY A 1 89 ? -3.216 8.046 6.167 1.00 85.62 89 GLY A N 1
ATOM 693 C CA . GLY A 1 89 ? -4.052 7.035 6.833 1.00 85.62 89 GLY A CA 1
ATOM 694 C C . GLY A 1 89 ? -3.958 7.081 8.364 1.00 85.62 89 GLY A C 1
ATOM 695 O O . GLY A 1 89 ? -4.974 7.023 9.065 1.00 85.62 89 GLY A O 1
ATOM 696 N N . ASN A 1 90 ? -2.745 7.258 8.888 1.00 88.31 90 ASN A N 1
ATOM 697 C CA . ASN A 1 90 ? -2.521 7.395 10.326 1.00 88.31 90 ASN A CA 1
ATOM 698 C C . ASN A 1 90 ? -3.075 8.720 10.864 1.00 88.31 90 ASN A C 1
ATOM 700 O O . ASN A 1 90 ? -3.663 8.747 11.944 1.00 88.31 90 ASN A O 1
ATOM 704 N N . LEU A 1 91 ? -2.951 9.803 10.095 1.00 89.25 91 LEU A N 1
ATOM 705 C CA . LEU A 1 91 ? -3.490 11.110 10.460 1.00 89.25 91 LEU A CA 1
ATOM 706 C C . LEU A 1 91 ? -5.019 11.083 10.584 1.00 89.25 91 LEU A C 1
ATOM 708 O O . LEU A 1 91 ? -5.564 11.595 11.558 1.00 89.25 91 LEU A O 1
ATOM 712 N N . ILE A 1 92 ? -5.715 10.447 9.640 1.00 88.19 92 ILE A N 1
ATOM 713 C CA . ILE A 1 92 ? -7.177 10.300 9.694 1.00 88.19 92 ILE A CA 1
ATOM 714 C C . ILE A 1 92 ? -7.590 9.511 10.942 1.00 88.19 92 ILE A C 1
ATOM 716 O O . ILE A 1 92 ? -8.503 9.919 11.657 1.00 88.19 92 ILE A O 1
ATOM 720 N N . SER A 1 93 ? -6.881 8.421 11.248 1.00 85.38 93 SER A N 1
ATOM 721 C CA . SER A 1 93 ? -7.141 7.611 12.446 1.00 85.38 93 SER A CA 1
ATOM 722 C C . SER A 1 93 ? -6.952 8.418 13.734 1.00 85.38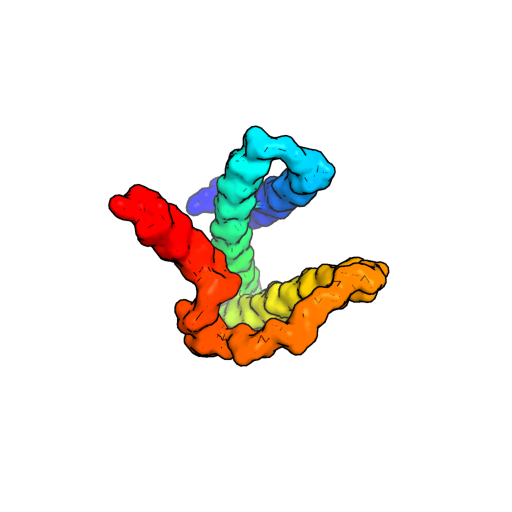 93 SER A C 1
ATOM 724 O O . SER A 1 93 ? -7.769 8.317 14.646 1.00 85.38 93 SER A O 1
ATOM 726 N N . TYR A 1 94 ? -5.918 9.265 13.787 1.00 85.75 94 TYR A N 1
ATOM 727 C CA . TYR A 1 94 ? -5.688 10.182 14.903 1.00 85.75 94 TYR A CA 1
ATOM 728 C C . TYR A 1 94 ? -6.836 11.185 15.064 1.00 85.75 94 TYR A C 1
ATOM 730 O O . TYR A 1 94 ? -7.372 11.321 16.159 1.00 85.75 94 TYR A O 1
ATOM 738 N N . ILE A 1 95 ? -7.274 11.831 13.980 1.00 85.38 95 ILE A N 1
ATOM 739 C CA . ILE A 1 95 ? -8.358 12.827 14.022 1.00 85.38 95 ILE A CA 1
ATOM 740 C C . ILE A 1 95 ? -9.698 12.202 14.435 1.00 85.38 95 ILE A C 1
ATOM 742 O O . ILE A 1 95 ? -10.502 12.844 15.110 1.00 85.38 95 ILE A O 1
ATOM 746 N N . ILE A 1 96 ? -9.963 10.955 14.048 1.00 84.44 96 ILE A N 1
ATOM 747 C CA . ILE A 1 96 ? -11.190 10.260 14.449 1.00 84.44 96 ILE A CA 1
ATOM 748 C C . ILE A 1 96 ? -11.126 9.883 15.934 1.00 84.44 96 ILE A C 1
ATOM 750 O O . ILE A 1 96 ? -12.084 10.117 16.667 1.00 84.44 96 ILE A O 1
ATOM 754 N N . LEU A 1 97 ? -9.994 9.338 16.391 1.00 79.69 97 LEU A N 1
ATOM 755 C CA . LEU A 1 97 ? -9.850 8.793 17.743 1.00 79.69 97 LEU A CA 1
ATOM 756 C C . LEU A 1 97 ? -9.557 9.859 18.816 1.00 79.69 97 LEU A C 1
ATOM 758 O O . LEU A 1 97 ? -9.850 9.640 19.988 1.00 79.69 97 LEU A O 1
ATOM 762 N N . GLN A 1 98 ? -9.014 11.027 18.449 1.00 75.88 98 GLN A N 1
ATOM 763 C CA . GLN A 1 98 ? -8.765 12.132 19.392 1.00 75.88 98 GLN A CA 1
ATOM 764 C C . GLN A 1 98 ? -10.056 12.715 19.988 1.00 75.88 98 GLN A C 1
ATOM 766 O O . GLN A 1 98 ? -10.009 13.349 21.036 1.00 75.88 98 GLN A O 1
ATOM 771 N N . ASN A 1 99 ? -11.195 12.535 19.311 1.00 69.75 99 ASN A N 1
ATOM 772 C CA . ASN A 1 99 ? -12.483 13.077 19.740 1.00 69.75 99 ASN A CA 1
ATOM 773 C C . ASN A 1 99 ? -13.179 12.203 20.796 1.00 69.75 99 ASN A C 1
ATOM 775 O O . ASN A 1 99 ? -14.294 12.531 21.197 1.00 69.75 99 ASN A O 1
ATOM 779 N N . ASP A 1 100 ? -12.559 11.105 21.243 1.00 73.75 100 ASP A N 1
ATOM 780 C CA . ASP A 1 100 ? -13.112 10.256 22.297 1.00 73.75 100 ASP A CA 1
ATOM 781 C C . ASP A 1 100 ? -12.691 10.771 23.693 1.00 73.75 100 ASP A C 1
ATOM 783 O O . ASP A 1 100 ? -11.516 10.663 24.067 1.00 73.75 100 ASP A O 1
ATOM 787 N N . PRO A 1 101 ? -13.620 11.326 24.498 1.00 63.22 101 PRO A N 1
ATOM 788 C CA . PRO A 1 101 ? -13.320 11.851 25.831 1.00 63.22 101 PRO A CA 1
ATOM 789 C C . PRO A 1 101 ? -12.924 10.762 26.844 1.00 63.22 101 PRO A C 1
ATOM 791 O O . PRO A 1 101 ? -12.431 11.094 27.921 1.00 63.22 101 PRO A O 1
ATOM 794 N N . ASN A 1 102 ? -13.098 9.477 26.510 1.00 65.38 102 ASN A N 1
ATOM 795 C CA . ASN A 1 102 ? -12.701 8.340 27.341 1.00 65.38 102 ASN A CA 1
ATOM 796 C C . ASN A 1 102 ? -11.366 7.721 26.911 1.00 65.38 102 ASN A C 1
ATOM 798 O O . ASN A 1 102 ? -10.992 6.665 27.428 1.00 65.38 102 ASN A O 1
ATOM 802 N N . ASN A 1 103 ? -10.616 8.356 26.001 1.00 62.91 103 ASN A N 1
ATOM 803 C CA . ASN A 1 103 ? -9.279 7.909 25.615 1.00 62.91 103 ASN A CA 1
ATOM 804 C C . ASN A 1 103 ? -8.246 8.234 26.713 1.00 62.91 103 ASN A C 1
ATOM 806 O O . ASN A 1 103 ? -7.274 8.968 26.521 1.00 62.91 103 ASN A O 1
ATOM 810 N N . SER A 1 104 ? -8.473 7.704 27.915 1.00 63.69 104 SER A N 1
ATOM 811 C CA . SER A 1 104 ? -7.517 7.713 29.008 1.00 63.69 104 SER A CA 1
ATOM 812 C C . SER A 1 104 ? -6.431 6.695 28.691 1.00 63.69 104 SER A C 1
ATOM 814 O O . SER A 1 104 ? -6.491 5.542 29.120 1.00 63.69 104 SER A O 1
ATOM 816 N N . ILE A 1 105 ? -5.433 7.134 27.921 1.00 69.00 105 ILE A N 1
ATOM 817 C CA . ILE A 1 105 ? -4.167 6.418 27.772 1.00 69.00 105 ILE A CA 1
ATOM 818 C C . ILE A 1 105 ? -3.697 6.097 29.197 1.00 69.00 105 ILE A C 1
ATOM 820 O O . ILE A 1 105 ? -3.555 7.030 30.000 1.00 69.00 105 ILE A O 1
ATOM 824 N N . PRO A 1 106 ? -3.522 4.814 29.561 1.00 67.25 106 PRO A N 1
ATOM 825 C CA . PRO A 1 106 ? -3.143 4.448 30.914 1.00 67.25 106 PRO A CA 1
ATOM 826 C C . PRO A 1 106 ? -1.834 5.161 31.241 1.00 67.25 106 PRO A C 1
ATOM 828 O O . PRO A 1 106 ? -0.809 4.885 30.639 1.00 67.25 106 PRO A O 1
ATOM 831 N N . LYS A 1 107 ? -1.859 6.118 32.172 1.00 60.75 107 LYS A N 1
ATOM 832 C CA . LYS A 1 107 ? -0.668 6.908 32.539 1.00 60.75 107 LYS A CA 1
ATOM 833 C C . LYS A 1 107 ? 0.357 6.091 33.331 1.00 60.75 107 LYS A C 1
ATOM 835 O O . LYS A 1 107 ? 1.470 6.550 33.552 1.00 60.75 107 LYS A O 1
ATOM 840 N N . ASN A 1 108 ? -0.020 4.883 33.749 1.00 62.84 108 ASN A N 1
ATOM 841 C CA . ASN A 1 108 ? 0.811 3.961 34.509 1.00 62.84 108 ASN A CA 1
ATOM 842 C C . ASN A 1 108 ? 1.432 2.892 33.592 1.00 62.84 108 ASN A C 1
ATOM 844 O O . ASN A 1 108 ? 1.251 1.695 33.805 1.00 62.84 108 ASN A O 1
ATOM 848 N N . VAL A 1 109 ? 2.106 3.328 32.522 1.00 67.62 109 VAL A N 1
ATOM 849 C CA . VAL A 1 109 ? 2.916 2.440 31.675 1.00 67.62 109 VAL A CA 1
ATOM 850 C C . VAL A 1 109 ? 4.331 2.445 32.243 1.00 67.62 109 VAL A C 1
ATOM 852 O O . VAL A 1 109 ? 5.173 3.247 31.851 1.00 67.62 109 VAL A O 1
ATOM 855 N N . THR A 1 110 ? 4.588 1.586 33.225 1.00 68.31 110 THR A N 1
ATOM 856 C CA . THR A 1 110 ? 5.906 1.468 33.876 1.00 68.31 110 THR A CA 1
ATOM 857 C C . THR A 1 110 ? 6.954 0.815 32.985 1.00 68.31 110 THR A C 1
ATOM 859 O O . THR A 1 110 ? 8.132 0.788 33.336 1.00 68.31 110 THR A O 1
ATOM 862 N N . LEU A 1 111 ? 6.539 0.258 31.847 1.00 69.06 111 LEU A N 1
ATOM 863 C CA . LEU A 1 111 ? 7.369 -0.652 31.090 1.00 69.06 111 LEU A CA 1
ATOM 864 C C . LEU A 1 111 ? 7.012 -0.596 29.594 1.00 69.06 111 LEU A C 1
ATOM 866 O O . LEU A 1 111 ? 5.874 -0.818 29.185 1.00 69.06 111 LEU A O 1
ATOM 870 N N . CYS A 1 112 ? 8.003 -0.217 28.787 1.00 74.19 112 CYS A N 1
ATOM 871 C CA . CYS A 1 112 ? 7.919 -0.001 27.343 1.00 74.19 112 CYS A CA 1
ATOM 872 C C . CYS A 1 112 ? 9.234 -0.463 26.684 1.00 74.19 112 CYS A C 1
ATOM 874 O O . CYS A 1 112 ? 10.261 -0.602 27.354 1.00 74.19 112 CYS A O 1
ATOM 876 N N . GLY A 1 113 ? 9.220 -0.696 25.372 1.00 76.88 113 GLY A N 1
ATOM 877 C CA . GLY A 1 113 ? 10.411 -1.075 24.609 1.00 76.88 113 GLY A CA 1
ATOM 878 C C . GLY A 1 113 ? 10.885 -2.501 24.904 1.00 76.88 113 GLY A C 1
ATOM 879 O O . GLY A 1 113 ? 10.072 -3.406 25.070 1.00 76.88 113 GLY A O 1
ATOM 880 N N . ALA A 1 114 ? 12.203 -2.705 24.964 1.00 70.56 114 ALA A N 1
ATOM 881 C CA . ALA A 1 114 ? 12.820 -4.027 25.137 1.00 70.56 114 ALA A CA 1
ATOM 882 C C . ALA A 1 114 ? 12.380 -4.760 26.418 1.00 70.56 114 ALA A C 1
ATOM 884 O O . ALA A 1 114 ? 12.352 -5.985 26.437 1.00 70.56 114 ALA A O 1
ATOM 885 N N . ASN A 1 115 ? 11.967 -4.019 27.451 1.00 67.75 115 ASN A N 1
ATOM 886 C CA . ASN A 1 115 ? 11.501 -4.595 28.709 1.00 67.75 115 ASN A CA 1
ATOM 887 C C . ASN A 1 115 ? 10.083 -5.197 28.612 1.00 67.75 115 ASN A C 1
ATOM 889 O O . ASN A 1 115 ? 9.676 -5.877 29.544 1.00 67.75 115 ASN A O 1
ATOM 893 N N . TYR A 1 116 ? 9.323 -4.984 27.516 1.00 66.56 116 TYR A N 1
ATOM 894 C CA . TYR A 1 116 ? 7.917 -5.433 27.363 1.00 66.56 116 TYR A CA 1
ATOM 895 C C . TYR A 1 116 ? 7.717 -6.932 27.620 1.00 66.56 116 TYR A C 1
ATOM 897 O O . TYR A 1 116 ? 6.684 -7.338 28.157 1.00 66.56 116 TYR A O 1
ATOM 905 N N . LEU A 1 117 ? 8.729 -7.736 27.293 1.00 60.62 117 LEU A N 1
ATOM 906 C CA . LEU A 1 117 ? 8.726 -9.190 27.450 1.00 60.62 117 LEU A CA 1
ATOM 907 C C . LEU A 1 117 ? 8.816 -9.650 28.913 1.00 60.62 117 LEU A C 1
ATOM 909 O O . LEU A 1 117 ? 8.359 -10.748 29.217 1.00 60.62 117 LEU A O 1
ATOM 913 N N . ASP A 1 118 ? 9.326 -8.800 29.806 1.00 56.84 118 ASP A N 1
ATOM 914 C CA . ASP A 1 118 ? 9.517 -9.112 31.226 1.00 56.84 118 ASP A CA 1
ATOM 915 C C . ASP A 1 118 ? 8.318 -8.688 32.092 1.00 56.84 118 ASP A C 1
ATOM 917 O O . ASP A 1 118 ? 8.274 -8.965 33.292 1.00 56.84 118 ASP A O 1
ATOM 921 N N . SER A 1 119 ? 7.313 -8.025 31.503 1.00 53.34 119 SER A N 1
ATOM 922 C CA . SER A 1 119 ? 6.108 -7.619 32.229 1.00 53.34 119 SER A CA 1
ATOM 923 C C . SER A 1 119 ? 5.025 -8.700 32.227 1.00 53.34 119 SER A C 1
ATOM 925 O O . SER A 1 119 ? 4.560 -9.164 31.184 1.00 53.34 119 SER A O 1
ATOM 927 N N . GLU A 1 120 ? 4.516 -9.012 33.420 1.00 54.06 120 GLU A N 1
ATOM 928 C CA . GLU A 1 120 ? 3.309 -9.822 33.649 1.00 54.06 120 GLU A CA 1
ATOM 929 C C . GLU A 1 120 ? 2.038 -9.313 32.930 1.00 54.06 120 GLU A C 1
ATOM 931 O O . GLU A 1 120 ? 1.014 -9.999 32.918 1.00 54.06 120 GLU A O 1
ATOM 936 N N . GLN A 1 121 ? 2.077 -8.123 32.324 1.00 56.47 121 GLN A N 1
ATOM 937 C CA . GLN A 1 121 ? 0.961 -7.499 31.610 1.00 56.47 121 GLN A CA 1
ATOM 938 C C . GLN A 1 121 ? 0.966 -7.728 30.085 1.00 56.47 121 GLN A C 1
ATOM 940 O O . GLN A 1 121 ? 0.071 -7.227 29.401 1.00 56.47 121 GLN A O 1
ATOM 945 N N . GLY A 1 122 ? 1.916 -8.485 29.528 1.00 53.28 122 GLY A N 1
ATOM 946 C CA . GLY A 1 122 ? 1.898 -8.854 28.107 1.00 53.28 122 GLY A CA 1
ATOM 947 C C . GLY A 1 122 ? 0.835 -9.924 27.768 1.00 53.28 122 GLY A C 1
ATOM 948 O O . GLY A 1 122 ? 0.534 -10.780 28.607 1.00 53.28 122 GLY A O 1
ATOM 949 N N . PRO A 1 123 ? 0.295 -9.968 26.530 1.00 54.19 123 PRO A N 1
ATOM 950 C CA . PRO A 1 123 ? -0.588 -11.047 26.074 1.00 54.19 123 PRO A CA 1
ATOM 951 C C . PRO A 1 123 ? 0.031 -12.444 26.265 1.00 54.19 123 PRO A C 1
ATOM 953 O O . PRO A 1 123 ? -0.691 -13.395 26.551 1.00 54.19 123 PRO A O 1
ATOM 956 N N . SER A 1 124 ? 1.363 -12.557 26.190 1.00 51.88 124 SER A N 1
ATOM 957 C CA . SER A 1 124 ? 2.101 -13.805 26.442 1.00 51.88 124 SER A CA 1
ATOM 958 C C . SER A 1 124 ? 2.191 -14.192 27.924 1.00 51.88 124 SER A C 1
ATOM 960 O O . SER A 1 124 ? 2.182 -15.379 28.235 1.00 51.88 124 SER A O 1
ATOM 962 N N . ALA A 1 125 ? 2.212 -13.234 28.857 1.00 52.09 125 ALA A N 1
ATOM 963 C CA . ALA A 1 125 ? 2.268 -13.529 30.293 1.00 52.09 125 ALA A CA 1
ATOM 964 C C . ALA A 1 125 ? 0.919 -14.033 30.837 1.00 52.09 125 ALA A C 1
ATOM 966 O O . ALA A 1 125 ? 0.876 -14.900 31.714 1.00 52.09 125 ALA A O 1
ATOM 967 N N . ARG A 1 126 ? -0.196 -13.563 30.253 1.00 50.97 126 ARG A N 1
ATOM 968 C CA . ARG A 1 126 ? -1.534 -14.118 30.518 1.00 50.97 126 ARG A CA 1
ATOM 969 C C . ARG A 1 126 ? -1.658 -15.570 30.062 1.00 50.97 126 ARG A C 1
ATOM 971 O O . ARG A 1 126 ? -2.333 -16.341 30.736 1.00 50.97 126 ARG A O 1
ATOM 978 N N . ILE A 1 127 ? -1.004 -15.950 28.964 1.00 55.22 127 ILE A N 1
ATOM 979 C CA . ILE A 1 127 ? -1.035 -17.327 28.464 1.00 55.22 127 ILE A CA 1
ATOM 980 C C . ILE A 1 127 ? -0.240 -18.238 29.406 1.00 55.22 127 ILE A C 1
ATOM 982 O O . ILE A 1 127 ? -0.820 -19.197 29.899 1.00 55.22 127 ILE A O 1
ATOM 986 N N . THR A 1 128 ? 1.005 -17.905 29.775 1.00 56.09 128 THR A N 1
ATOM 987 C CA . THR A 1 128 ? 1.842 -18.749 30.660 1.00 56.09 128 THR A CA 1
ATOM 988 C C . THR A 1 128 ? 1.250 -18.944 32.060 1.00 56.09 128 THR A C 1
ATOM 990 O O . THR A 1 128 ? 1.276 -20.058 32.587 1.00 56.09 128 THR A O 1
ATOM 993 N N . LYS A 1 129 ? 0.644 -17.907 32.661 1.00 53.91 129 LYS A N 1
ATOM 994 C CA . LYS A 1 129 ? -0.024 -18.054 33.968 1.00 53.91 129 LYS A CA 1
ATOM 995 C C . LYS A 1 129 ? -1.277 -18.938 33.912 1.00 53.91 129 LYS A C 1
ATOM 997 O O . LYS A 1 129 ? -1.544 -19.655 34.870 1.00 53.91 129 LYS A O 1
ATOM 1002 N N . GLN A 1 130 ? -2.008 -18.940 32.795 1.00 53.44 130 GLN A N 1
ATOM 1003 C CA . GLN A 1 130 ? -3.178 -19.807 32.606 1.00 53.44 130 GLN A CA 1
ATOM 1004 C C . GLN A 1 130 ? -2.803 -21.285 32.394 1.00 53.44 130 GLN A C 1
ATOM 1006 O O . GLN A 1 130 ? -3.591 -22.157 32.749 1.00 53.44 130 GLN A O 1
ATOM 1011 N N . ILE A 1 131 ? -1.610 -21.592 31.864 1.00 54.44 131 ILE A N 1
ATOM 1012 C CA . ILE A 1 131 ? -1.133 -22.987 31.731 1.00 54.44 131 ILE A CA 1
ATOM 1013 C C . ILE A 1 131 ? -0.543 -23.506 33.048 1.00 54.44 131 ILE A C 1
ATOM 1015 O O . ILE A 1 131 ? -0.769 -24.657 33.407 1.00 54.44 131 ILE A O 1
ATOM 1019 N N . SER A 1 132 ? 0.165 -22.651 33.797 1.00 50.16 132 SER A N 1
ATOM 1020 C CA . SER A 1 132 ? 0.783 -23.031 35.077 1.00 50.16 132 SER A CA 1
ATOM 1021 C C . SER A 1 132 ? -0.242 -23.257 36.201 1.00 50.16 132 SER A C 1
ATOM 1023 O O . SER A 1 132 ? -0.033 -24.110 37.049 1.00 50.16 132 SER A O 1
ATOM 1025 N N . TYR A 1 133 ? -1.396 -22.574 36.184 1.00 50.06 133 TYR A N 1
ATOM 1026 C CA . TYR A 1 133 ? -2.498 -22.872 37.119 1.00 50.06 133 TYR A CA 1
ATOM 1027 C C . TYR A 1 133 ? -3.319 -24.118 36.722 1.00 50.06 133 TYR A C 1
ATOM 1029 O O . TYR A 1 133 ? -4.188 -24.558 37.471 1.00 50.06 133 TYR A O 1
ATOM 1037 N N . LYS A 1 134 ? -3.084 -24.683 35.530 1.00 46.69 134 LYS A N 1
ATOM 1038 C CA . LYS A 1 134 ? -3.823 -25.839 34.998 1.00 46.69 134 LYS A CA 1
ATOM 1039 C C . LYS A 1 134 ? -2.980 -27.122 34.934 1.00 46.69 134 LYS A C 1
ATOM 1041 O O . LYS A 1 134 ? -3.329 -28.032 34.182 1.00 46.69 134 LYS A O 1
ATOM 1046 N N . THR A 1 135 ? -1.897 -27.185 35.708 1.00 44.75 135 THR A N 1
ATOM 1047 C CA . THR A 1 135 ? -1.100 -28.397 35.964 1.00 44.75 135 THR A CA 1
ATOM 1048 C C . THR A 1 135 ? -0.936 -28.558 37.467 1.00 44.75 135 THR A C 1
ATOM 1050 O O . THR A 1 135 ? -0.987 -29.714 37.934 1.00 44.75 135 THR A O 1
#